Protein AF-A0A966NZ91-F1 (afdb_monomer)

Mean predicted aligned error: 6.49 Å

Secondary structure (DSSP, 8-state):
--STT-SEEEEE---TTSPP-HHHHHHHHSSPEEEEE-TTS-EEEEE--SEEEEE-SSPPP-----HHHHTT--------EEE-TT-TTTTSTTEEE--TTHHHHS--

Structure (mmCIF, N/CA/C/O backbone):
data_AF-A0A966NZ91-F1
#
_entry.id   AF-A0A966NZ91-F1
#
loop_
_atom_site.group_PDB
_atom_site.id
_atom_site.type_symbol
_atom_site.label_atom_id
_atom_site.label_alt_id
_atom_site.label_comp_id
_atom_site.label_asym_id
_atom_site.label_entity_id
_atom_site.label_seq_id
_atom_site.pdbx_PDB_ins_code
_atom_site.Cartn_x
_atom_site.Cartn_y
_atom_site.Cartn_z
_atom_site.occupancy
_atom_site.B_iso_or_equiv
_atom_site.auth_seq_id
_atom_site.auth_comp_id
_atom_site.auth_asym_id
_atom_site.auth_atom_id
_atom_site.pdbx_PDB_model_num
ATOM 1 N N . MET A 1 1 ? -14.776 7.470 5.494 1.00 61.75 1 MET A N 1
ATOM 2 C CA . MET A 1 1 ? -15.164 6.044 5.338 1.00 61.75 1 MET A CA 1
ATOM 3 C C . MET A 1 1 ? -14.437 5.379 4.153 1.00 61.75 1 MET A C 1
ATOM 5 O O . MET A 1 1 ? -15.064 4.718 3.340 1.00 61.75 1 MET A O 1
ATOM 9 N N . SER A 1 2 ? -13.110 5.526 4.030 1.00 75.75 2 SER A N 1
ATOM 10 C CA . SER A 1 2 ? -12.382 5.028 2.841 1.00 75.75 2 SER A CA 1
ATOM 11 C C . SER A 1 2 ? -12.113 3.513 2.877 1.00 75.75 2 SER A C 1
ATOM 13 O O . SER A 1 2 ? -12.121 2.858 1.843 1.00 75.75 2 SER A O 1
ATOM 15 N N . ILE A 1 3 ? -11.950 2.932 4.072 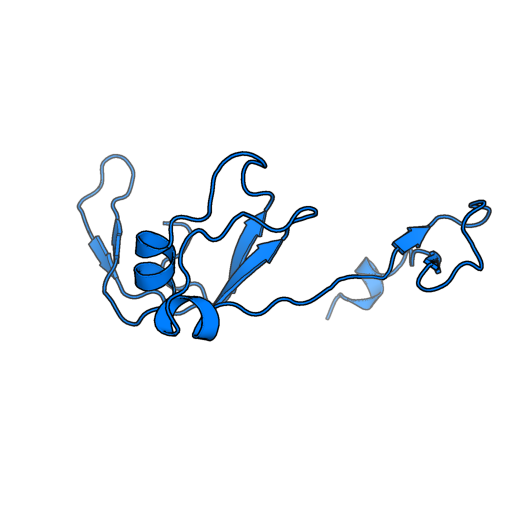1.00 85.88 3 ILE A N 1
ATOM 16 C CA . ILE A 1 3 ? -11.504 1.535 4.252 1.00 85.88 3 ILE A CA 1
ATOM 17 C C . ILE A 1 3 ? -12.606 0.556 4.689 1.00 85.88 3 ILE A C 1
ATOM 19 O O . ILE A 1 3 ? -12.432 -0.659 4.588 1.00 85.88 3 ILE A O 1
ATOM 23 N N . LYS A 1 4 ? -13.748 1.057 5.179 1.00 88.25 4 LYS A N 1
ATOM 24 C CA . LYS A 1 4 ? -14.853 0.210 5.651 1.00 88.25 4 LYS A CA 1
ATOM 25 C C . LYS A 1 4 ? -15.447 -0.565 4.473 1.00 88.25 4 LYS A C 1
ATOM 27 O O . LYS A 1 4 ? -15.751 0.022 3.436 1.00 88.25 4 LYS A O 1
ATOM 32 N N . ASN A 1 5 ? -15.628 -1.874 4.647 1.00 89.38 5 ASN A N 1
ATOM 33 C CA . ASN A 1 5 ? -16.177 -2.785 3.634 1.00 89.38 5 ASN A CA 1
ATOM 34 C C . ASN A 1 5 ? -15.407 -2.790 2.297 1.00 89.38 5 ASN A C 1
ATOM 36 O O . ASN A 1 5 ? -15.980 -3.089 1.249 1.00 89.38 5 ASN A O 1
ATOM 40 N N . LYS A 1 6 ? -14.107 -2.468 2.310 1.00 91.19 6 LYS A N 1
ATOM 41 C CA . LYS A 1 6 ? -13.237 -2.566 1.131 1.00 91.19 6 LYS A CA 1
ATOM 42 C C . LYS A 1 6 ? -12.367 -3.813 1.205 1.00 91.19 6 LYS A C 1
ATOM 44 O O . LYS A 1 6 ? -11.844 -4.146 2.260 1.00 91.19 6 LYS A O 1
ATOM 49 N N . ARG A 1 7 ? -12.197 -4.488 0.063 1.00 92.38 7 ARG A N 1
ATOM 50 C CA . ARG A 1 7 ? -11.329 -5.673 -0.077 1.00 92.38 7 ARG A CA 1
ATOM 51 C C . ARG A 1 7 ? -9.893 -5.322 -0.462 1.00 92.38 7 ARG A C 1
ATOM 53 O O . ARG A 1 7 ? -8.970 -6.038 -0.086 1.00 92.38 7 ARG A O 1
ATOM 60 N N . PHE A 1 8 ? -9.720 -4.216 -1.176 1.00 92.94 8 PHE A N 1
ATOM 61 C CA . PHE A 1 8 ? -8.434 -3.685 -1.599 1.00 92.94 8 PHE A CA 1
ATOM 62 C C . PHE A 1 8 ? -8.290 -2.273 -1.042 1.00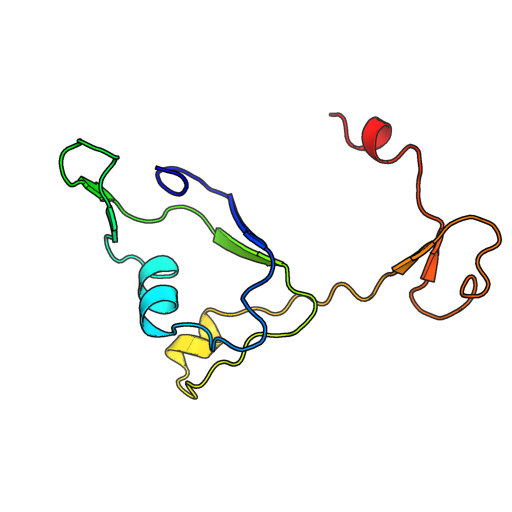 92.94 8 PHE A C 1
ATOM 64 O O . PHE A 1 8 ? -9.150 -1.423 -1.276 1.00 92.94 8 PHE A O 1
ATOM 71 N N . ILE A 1 9 ? -7.238 -2.056 -0.263 1.00 92.44 9 ILE A N 1
ATOM 72 C CA . ILE A 1 9 ? -6.919 -0.776 0.361 1.00 92.44 9 ILE A CA 1
ATOM 73 C C . ILE A 1 9 ? -5.489 -0.466 -0.038 1.00 92.44 9 ILE A C 1
ATOM 75 O O . ILE A 1 9 ? -4.608 -1.292 0.183 1.00 92.44 9 ILE A O 1
ATOM 79 N N . TYR A 1 10 ? -5.254 0.702 -0.618 1.00 91.81 10 TYR A N 1
ATOM 80 C CA . TYR A 1 10 ? -3.915 1.108 -1.006 1.00 91.81 10 TYR A CA 1
ATOM 81 C C . TYR A 1 10 ? -3.529 2.435 -0.366 1.00 91.81 10 TYR A C 1
ATOM 83 O O . TYR A 1 10 ? -4.379 3.257 -0.029 1.00 91.81 10 TYR A O 1
ATOM 91 N N . MET A 1 11 ? -2.226 2.612 -0.212 1.00 88.25 11 MET A N 1
ATOM 92 C CA . MET A 1 11 ? -1.570 3.842 0.201 1.00 88.25 11 MET A CA 1
ATOM 93 C C . MET A 1 11 ? -0.440 4.098 -0.792 1.00 88.25 11 MET A C 1
ATOM 95 O O . MET A 1 11 ? 0.187 3.150 -1.274 1.00 88.25 11 MET A O 1
ATOM 99 N N . GLN A 1 12 ? -0.206 5.360 -1.114 1.00 84.12 12 GLN A N 1
ATOM 100 C CA . GLN A 1 12 ? 0.889 5.785 -1.976 1.00 84.12 12 GLN A CA 1
ATOM 101 C C . GLN A 1 12 ? 1.823 6.654 -1.151 1.00 84.12 12 GLN A C 1
ATOM 103 O O . GLN A 1 12 ? 1.332 7.472 -0.381 1.00 84.12 12 GLN A O 1
ATOM 108 N N . GLU A 1 13 ? 3.125 6.429 -1.322 1.00 75.62 13 GLU A N 1
ATOM 109 C CA . GLU A 1 13 ? 4.194 7.336 -0.895 1.00 75.62 13 GLU A CA 1
ATOM 110 C C . GLU A 1 13 ? 4.103 7.720 0.592 1.00 75.62 13 GLU A C 1
ATOM 112 O O . GLU A 1 13 ? 3.653 8.813 0.928 1.00 75.62 13 GLU A O 1
ATOM 117 N N . PRO A 1 14 ? 4.500 6.819 1.516 1.00 73.19 14 PRO A N 1
ATOM 118 C CA . PRO A 1 14 ? 4.740 7.244 2.891 1.00 73.19 14 PRO A CA 1
ATOM 119 C C . PRO A 1 14 ? 5.816 8.338 2.888 1.00 73.19 14 PRO A C 1
ATOM 121 O O . PRO A 1 14 ? 6.786 8.229 2.139 1.00 73.19 14 PRO A O 1
ATOM 124 N N . ASP A 1 15 ? 5.653 9.367 3.720 1.00 74.38 15 ASP A N 1
ATOM 125 C CA . ASP A 1 15 ? 6.657 10.423 3.856 1.00 74.38 15 ASP A CA 1
ATOM 126 C C . ASP A 1 15 ? 8.035 9.802 4.137 1.00 74.38 15 ASP A C 1
ATOM 128 O O . ASP A 1 15 ? 8.195 9.049 5.099 1.00 74.38 15 ASP A O 1
ATOM 132 N N . ASP A 1 16 ? 9.043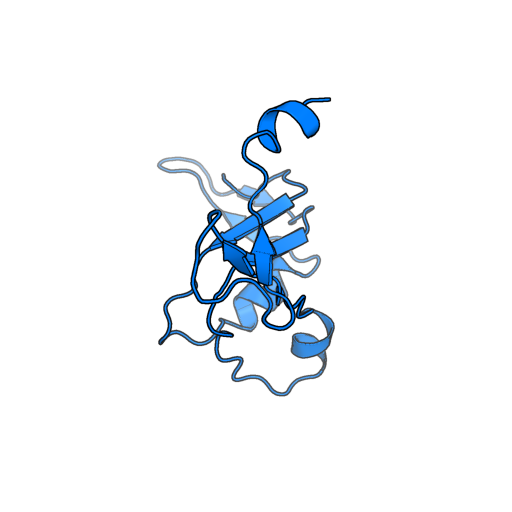 10.139 3.320 1.00 64.88 16 ASP A N 1
ATOM 133 C CA . ASP A 1 16 ? 10.384 9.517 3.335 1.00 64.88 16 ASP A CA 1
ATOM 134 C C . ASP A 1 16 ? 11.085 9.574 4.711 1.00 64.88 16 ASP A C 1
ATOM 136 O O . ASP A 1 16 ? 12.067 8.873 4.957 1.00 64.88 16 ASP A O 1
ATOM 140 N N . ARG A 1 17 ? 10.608 10.433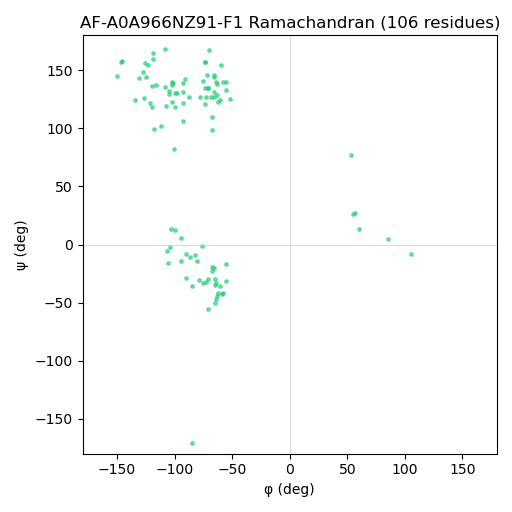 5.619 1.00 69.69 17 ARG A N 1
ATOM 141 C CA . ARG A 1 17 ? 11.177 10.645 6.956 1.00 69.69 17 ARG A CA 1
ATOM 142 C C . ARG A 1 17 ? 10.348 10.059 8.091 1.00 69.69 17 ARG A C 1
ATOM 144 O O . ARG A 1 17 ? 10.805 10.116 9.233 1.00 69.69 17 ARG A O 1
ATOM 151 N N . GLU A 1 18 ? 9.163 9.516 7.821 1.00 78.75 18 GLU A N 1
ATOM 152 C CA . GLU A 1 18 ? 8.317 8.960 8.872 1.00 78.75 18 GLU A CA 1
ATOM 153 C C . GLU A 1 18 ? 8.445 7.428 8.927 1.00 78.75 18 GLU A C 1
ATOM 155 O O . GLU A 1 18 ? 8.124 6.730 7.960 1.00 78.75 18 GLU A O 1
ATOM 160 N N . PRO A 1 19 ? 8.912 6.859 10.054 1.00 83.81 19 PRO A N 1
ATOM 161 C CA . PRO A 1 19 ? 8.908 5.417 10.218 1.00 83.81 19 PRO A CA 1
ATOM 162 C C . PRO A 1 19 ? 7.470 4.895 10.264 1.00 83.81 19 PRO A C 1
ATOM 164 O O . PRO A 1 19 ? 6.572 5.509 10.842 1.00 83.81 19 PRO A O 1
ATOM 167 N N . LEU A 1 20 ? 7.254 3.700 9.719 1.00 86.38 20 LEU A N 1
ATOM 168 C CA . LEU A 1 20 ? 5.942 3.072 9.730 1.00 86.38 20 LEU A CA 1
ATOM 169 C C . LEU A 1 20 ? 5.473 2.852 11.174 1.00 86.38 20 LEU A C 1
ATOM 171 O O . LEU A 1 20 ? 6.119 2.152 11.961 1.00 86.38 20 LEU A O 1
ATOM 175 N N . ASN A 1 21 ? 4.295 3.383 11.506 1.00 87.25 21 ASN A N 1
ATOM 176 C CA . ASN A 1 21 ? 3.689 3.169 12.814 1.00 87.25 21 ASN A CA 1
ATOM 177 C C . ASN A 1 21 ? 3.276 1.695 12.977 1.00 87.25 21 ASN A C 1
ATOM 179 O O . ASN A 1 21 ? 2.219 1.257 12.512 1.00 87.25 21 ASN A O 1
ATOM 183 N N . THR A 1 22 ? 4.123 0.920 13.654 1.00 86.62 22 THR A N 1
ATOM 184 C CA . THR A 1 22 ? 3.943 -0.527 13.824 1.00 86.62 22 THR A CA 1
ATOM 185 C C . THR A 1 22 ? 2.692 -0.875 14.626 1.00 86.62 22 THR A C 1
ATOM 187 O O . THR A 1 22 ? 2.041 -1.873 14.316 1.00 86.62 22 THR A O 1
ATOM 190 N N . SER A 1 23 ? 2.302 -0.048 15.600 1.00 86.00 23 SER A N 1
ATOM 191 C CA . SER A 1 23 ? 1.080 -0.234 16.391 1.00 86.00 23 SER A CA 1
ATOM 192 C C . SER A 1 23 ? -0.170 -0.113 15.523 1.00 86.00 23 SER A C 1
ATOM 194 O O . SER A 1 23 ? -1.001 -1.022 15.512 1.00 86.00 23 SER A O 1
ATOM 196 N N . ARG A 1 24 ? -0.272 0.956 14.722 1.00 86.62 24 ARG A N 1
ATOM 197 C CA . ARG A 1 24 ? -1.386 1.127 13.777 1.00 86.62 24 ARG A CA 1
ATOM 198 C C . ARG A 1 24 ? -1.385 0.030 12.721 1.00 86.62 24 ARG A C 1
ATOM 200 O O . ARG A 1 24 ? -2.428 -0.555 12.455 1.00 86.62 24 ARG A O 1
ATOM 207 N N . MET A 1 25 ? -0.225 -0.306 12.158 1.00 88.06 25 MET A N 1
ATOM 208 C CA . MET A 1 25 ? -0.118 -1.382 11.171 1.00 88.06 25 MET A CA 1
ATOM 209 C C . MET A 1 25 ? -0.605 -2.725 11.735 1.00 88.06 25 MET A C 1
ATOM 211 O O . MET A 1 25 ? -1.361 -3.427 11.062 1.00 88.06 25 MET A O 1
ATOM 215 N N . LYS A 1 26 ? -0.250 -3.070 12.981 1.00 86.50 26 LYS A N 1
ATOM 216 C CA . LYS A 1 26 ? -0.741 -4.283 13.658 1.00 86.50 26 LYS A CA 1
ATOM 217 C C . LYS A 1 26 ? -2.253 -4.261 13.856 1.00 86.50 26 LYS A C 1
ATOM 219 O O . LYS A 1 26 ? -2.876 -5.289 13.607 1.00 86.50 26 LYS A O 1
ATOM 224 N N . GLN A 1 27 ? -2.817 -3.117 14.240 1.00 88.06 27 GLN A N 1
ATOM 225 C CA . GLN A 1 27 ? -4.260 -2.948 14.411 1.00 88.06 27 GLN A CA 1
ATOM 226 C C . GLN A 1 27 ? -5.009 -3.118 13.078 1.00 88.06 27 GLN A C 1
ATOM 228 O O . GLN A 1 27 ? -5.971 -3.873 13.004 1.00 88.06 27 GLN A O 1
ATOM 233 N N . PHE A 1 28 ? -4.541 -2.478 12.001 1.00 87.56 28 PHE A N 1
ATOM 234 C CA . PHE A 1 28 ? -5.202 -2.527 10.689 1.00 87.56 28 PHE A CA 1
ATOM 235 C C . PHE A 1 28 ? -5.048 -3.865 9.957 1.00 87.56 28 PHE A C 1
ATOM 237 O O . PHE A 1 28 ? -5.929 -4.248 9.192 1.00 87.56 28 PHE A O 1
ATOM 244 N N . SER A 1 29 ? -3.922 -4.555 10.147 1.00 87.62 29 SER A N 1
ATOM 245 C CA . SER A 1 29 ? -3.667 -5.877 9.550 1.00 87.62 29 SER A CA 1
ATOM 246 C C . SER A 1 29 ? -4.123 -7.045 10.432 1.00 87.62 29 SER A C 1
ATOM 248 O O . SER A 1 29 ? -4.039 -8.200 10.008 1.00 87.62 29 SER A O 1
ATOM 250 N N . GLY A 1 30 ? -4.532 -6.762 11.669 1.00 83.19 30 GLY A N 1
ATOM 251 C CA . GLY A 1 30 ? -5.097 -7.725 12.605 1.00 83.19 30 GLY A CA 1
ATOM 252 C C . GLY A 1 30 ? -6.599 -7.929 12.408 1.00 83.19 30 GLY A C 1
ATOM 253 O O . GLY A 1 30 ? -7.193 -7.454 11.445 1.00 83.19 30 GLY A O 1
ATOM 254 N N . GLU A 1 31 ? -7.214 -8.640 13.352 1.00 73.00 31 GLU A N 1
ATOM 255 C CA . GLU A 1 31 ? -8.670 -8.859 13.403 1.00 73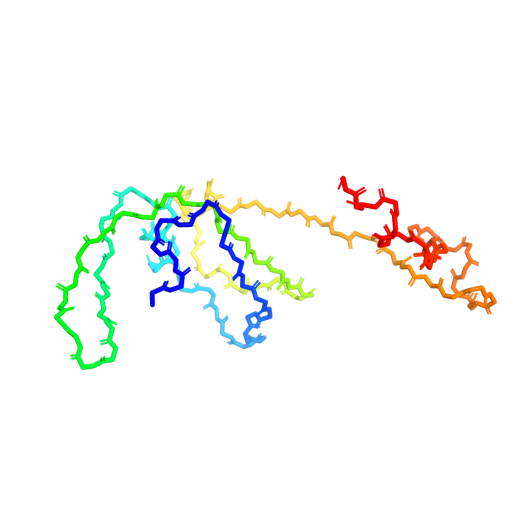.00 31 GLU A CA 1
ATOM 256 C C . GLU A 1 31 ? -9.374 -7.921 14.398 1.00 73.00 31 GLU A C 1
ATOM 258 O O . GLU A 1 31 ? -10.552 -8.113 14.733 1.00 73.00 31 GLU A O 1
ATOM 263 N N . ASP A 1 32 ? -8.643 -6.908 14.865 1.00 82.75 32 ASP A N 1
ATOM 264 C CA . ASP A 1 32 ? -9.115 -5.936 15.835 1.00 82.75 32 ASP A CA 1
ATOM 265 C C . ASP A 1 32 ? -10.143 -4.994 15.199 1.00 82.75 32 ASP A C 1
ATOM 267 O O . ASP A 1 32 ? -10.085 -4.649 14.013 1.00 82.75 32 ASP A O 1
ATOM 271 N N . ALA A 1 33 ? -11.117 -4.571 16.003 1.00 86.50 33 ALA A N 1
ATOM 272 C CA . ALA A 1 33 ? -12.041 -3.530 15.587 1.00 86.50 33 ALA A CA 1
ATOM 273 C C . ALA A 1 33 ? -11.306 -2.184 15.539 1.00 86.50 33 ALA A C 1
ATOM 275 O O . ALA A 1 33 ? -10.579 -1.812 16.463 1.00 86.50 33 ALA A O 1
ATOM 276 N N . VAL A 1 34 ? -11.525 -1.445 14.460 1.00 89.44 34 VAL A N 1
ATOM 277 C CA . VAL A 1 34 ? -11.068 -0.071 14.301 1.00 89.44 34 VAL A CA 1
ATOM 278 C C . VAL A 1 34 ? -12.253 0.849 14.537 1.00 89.44 34 VAL A C 1
ATOM 280 O O . VAL A 1 34 ? -13.363 0.596 14.063 1.00 89.44 34 VAL A O 1
ATOM 283 N N . GLU A 1 35 ? -12.006 1.927 15.268 1.00 90.19 35 GLU A N 1
ATOM 284 C CA . GLU A 1 35 ? -12.983 2.983 15.472 1.00 90.19 35 GLU A CA 1
ATOM 285 C C . GLU A 1 35 ? -12.706 4.124 14.498 1.00 90.19 35 GLU A C 1
ATOM 287 O O . GLU A 1 35 ? -11.574 4.599 14.381 1.00 90.19 35 GLU A O 1
ATOM 292 N N . ALA A 1 36 ? -13.735 4.580 13.797 1.00 90.00 36 ALA A N 1
ATOM 293 C CA . ALA A 1 36 ? -13.649 5.781 12.985 1.00 90.00 36 ALA A CA 1
ATOM 294 C C . ALA A 1 36 ? -14.984 6.517 12.995 1.00 90.00 36 ALA A C 1
ATOM 296 O O . ALA A 1 36 ? -16.037 5.929 13.224 1.00 90.00 36 ALA A O 1
ATOM 297 N N . ARG A 1 37 ? -14.939 7.812 12.692 1.00 90.25 37 ARG A N 1
ATOM 298 C CA . ARG A 1 37 ? -16.135 8.636 12.524 1.00 90.25 37 ARG A CA 1
ATOM 299 C C . ARG A 1 37 ? -16.095 9.373 11.197 1.00 90.25 37 ARG A C 1
ATOM 301 O O . ARG A 1 37 ? -15.022 9.700 10.684 1.00 90.25 37 ARG A O 1
ATOM 308 N N . GLY A 1 38 ? -17.272 9.605 10.633 1.00 86.81 38 GLY A N 1
ATOM 309 C CA . GLY A 1 38 ? -17.427 10.581 9.562 1.00 86.81 38 GLY A CA 1
ATOM 310 C C . GLY A 1 38 ? -17.260 12.004 10.095 1.00 86.81 38 GLY A C 1
ATOM 311 O O . GLY A 1 38 ? -17.265 12.245 11.304 1.00 86.81 38 GLY A O 1
ATOM 312 N N . LEU A 1 39 ? -17.124 12.962 9.182 1.00 89.38 39 LEU A N 1
ATOM 313 C CA . LEU A 1 39 ? -17.224 14.370 9.546 1.00 89.38 39 LEU A CA 1
ATOM 314 C C . LEU A 1 39 ? -18.666 14.648 10.010 1.00 89.38 39 LEU A C 1
ATOM 316 O O . LEU A 1 39 ? -19.601 14.282 9.304 1.00 89.38 39 LEU A O 1
ATOM 320 N N . TYR A 1 40 ? -18.830 15.234 11.201 1.00 89.38 40 TYR A N 1
ATOM 321 C CA . TYR A 1 40 ? -20.132 15.484 11.852 1.00 89.38 40 TYR A CA 1
ATOM 322 C C . TYR A 1 40 ? -21.036 14.248 12.029 1.00 89.38 40 TYR A C 1
ATOM 324 O O . TYR A 1 40 ? -22.253 14.381 12.101 1.00 89.38 40 TYR A O 1
ATOM 332 N N . ALA A 1 41 ? -20.453 13.050 12.100 1.00 90.19 41 ALA A N 1
ATOM 333 C CA . ALA A 1 41 ? -21.192 11.807 12.300 1.00 90.19 41 ALA A CA 1
ATOM 334 C C . ALA A 1 41 ? -20.777 11.101 13.597 1.00 90.19 41 ALA A C 1
ATOM 336 O O . ALA A 1 41 ? -19.675 11.321 14.111 1.00 90.19 41 ALA A O 1
ATOM 337 N N . GLU A 1 42 ? -21.657 10.217 14.066 1.00 91.25 42 GLU A N 1
ATOM 338 C CA . GLU A 1 42 ? -21.413 9.335 15.205 1.00 91.25 42 GLU A CA 1
ATOM 339 C C . GLU A 1 42 ? -20.214 8.410 14.977 1.00 91.25 42 GLU A C 1
ATOM 341 O O . GLU A 1 42 ? -19.826 8.084 13.845 1.00 91.25 42 GLU A O 1
ATOM 346 N N . GLN A 1 43 ? -19.608 7.994 16.085 1.00 92.25 43 GLN A N 1
ATOM 347 C CA . GLN A 1 43 ? -18.490 7.065 16.070 1.00 92.25 43 GLN A CA 1
ATOM 348 C C . GLN A 1 43 ? -18.969 5.652 15.741 1.00 92.25 43 GLN A C 1
ATOM 350 O O . GLN A 1 43 ? -19.936 5.152 16.309 1.00 92.25 43 GLN A O 1
ATOM 355 N N . GLU A 1 44 ? -18.248 4.978 14.851 1.00 91.00 44 GLU A N 1
ATOM 356 C CA . GLU A 1 44 ? -18.546 3.610 14.455 1.00 91.00 44 GLU A CA 1
ATOM 357 C C . GLU A 1 44 ? -17.336 2.695 14.663 1.00 91.00 44 GLU A C 1
ATOM 359 O O . GLU A 1 44 ? -16.186 3.077 14.424 1.00 91.00 44 GLU A O 1
ATOM 364 N N . ARG A 1 45 ? -17.612 1.450 15.068 1.00 91.12 45 ARG A N 1
ATOM 365 C CA . ARG A 1 45 ? -16.632 0.364 15.149 1.00 91.12 45 ARG A CA 1
ATOM 366 C C . ARG A 1 45 ? -16.834 -0.617 14.004 1.00 91.12 45 ARG A C 1
ATOM 368 O O . ARG A 1 45 ? -17.935 -1.122 13.806 1.00 91.12 45 ARG A O 1
ATOM 375 N N . PHE A 1 46 ? -15.768 -0.947 13.285 1.00 90.25 46 PHE A N 1
ATOM 376 C CA . PHE A 1 46 ? -15.802 -1.976 12.245 1.00 90.25 46 PHE A CA 1
ATOM 377 C C . PHE A 1 46 ? -14.471 -2.721 12.152 1.00 90.25 46 PHE A C 1
ATOM 379 O O . PHE A 1 46 ? -13.423 -2.207 12.533 1.00 90.25 46 PHE A O 1
ATOM 386 N N . LYS A 1 47 ? -14.500 -3.943 11.616 1.00 88.88 47 LYS A N 1
ATOM 387 C CA . LYS A 1 47 ? -13.287 -4.715 11.318 1.00 88.88 47 LYS A CA 1
ATOM 388 C C . LYS A 1 47 ? -12.820 -4.449 9.890 1.00 88.88 47 LYS A C 1
ATOM 390 O O . LYS A 1 47 ? -13.638 -4.339 8.973 1.00 88.88 47 LYS A O 1
ATOM 395 N N . VAL A 1 48 ? -11.507 -4.377 9.688 1.00 90.25 48 VAL A N 1
ATOM 396 C CA . VAL A 1 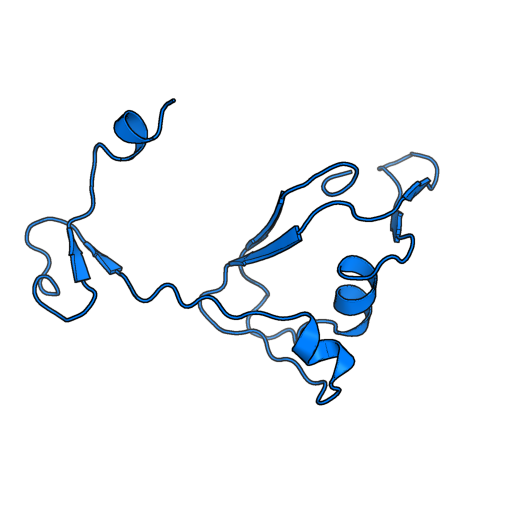48 ? -10.923 -4.258 8.346 1.00 90.25 48 VAL A CA 1
ATOM 397 C C . VAL A 1 48 ? -11.041 -5.605 7.634 1.00 90.25 48 VAL A C 1
ATOM 399 O O . VAL A 1 48 ? -10.540 -6.616 8.111 1.00 90.25 48 VAL A O 1
ATOM 402 N N . SER A 1 49 ? -11.722 -5.631 6.488 1.00 89.38 49 SER A N 1
ATOM 403 C CA . SER A 1 49 ? -11.971 -6.857 5.707 1.00 89.38 49 SER A CA 1
ATOM 404 C C . SER A 1 49 ? -11.098 -6.987 4.453 1.00 89.38 49 SER A C 1
ATOM 406 O O . SER A 1 49 ? -11.199 -7.983 3.725 1.00 89.38 49 SER A O 1
ATOM 408 N N . GLY A 1 50 ? -10.256 -5.986 4.188 1.00 90.00 50 GLY A N 1
ATOM 409 C CA . GLY A 1 50 ? -9.400 -5.897 3.011 1.00 90.00 50 GLY A CA 1
ATOM 410 C C . GLY A 1 50 ? -7.923 -6.116 3.292 1.00 90.00 50 GLY A C 1
ATOM 411 O O . GLY A 1 50 ? -7.476 -6.134 4.437 1.00 90.00 50 GLY A O 1
ATOM 412 N N . LYS A 1 51 ? -7.154 -6.278 2.215 1.00 91.12 51 LYS A N 1
ATOM 413 C CA . LYS A 1 51 ? -5.689 -6.277 2.263 1.00 91.12 51 LYS A CA 1
ATOM 414 C C . LYS A 1 51 ? -5.165 -4.870 2.003 1.00 91.12 51 LYS A C 1
ATOM 416 O O . LYS A 1 51 ? -5.695 -4.164 1.145 1.00 91.12 51 LYS A O 1
ATOM 421 N N . LEU A 1 52 ? -4.144 -4.493 2.769 1.00 91.31 52 LEU A N 1
ATOM 422 C CA . LEU A 1 52 ? -3.456 -3.216 2.647 1.00 91.31 52 LEU A CA 1
ATOM 423 C C . LEU A 1 52 ? -2.255 -3.373 1.715 1.00 91.31 52 LEU A C 1
ATOM 425 O O . LEU A 1 52 ? -1.443 -4.278 1.899 1.00 91.31 52 LEU A O 1
ATOM 429 N N . PHE A 1 53 ? -2.140 -2.466 0.756 1.00 92.44 53 PHE A N 1
ATOM 430 C CA . PHE A 1 53 ? -1.024 -2.350 -0.170 1.00 92.44 53 PHE A CA 1
ATOM 431 C C . PHE A 1 53 ? -0.380 -0.981 0.007 1.00 92.44 53 PHE A C 1
ATOM 433 O O . PHE A 1 53 ? -1.071 0.030 0.111 1.00 92.44 53 PHE A O 1
ATOM 440 N N . MET A 1 54 ? 0.944 -0.945 0.040 1.00 90.25 54 MET A N 1
ATOM 441 C CA . MET A 1 54 ? 1.703 0.296 0.068 1.00 90.25 54 MET A CA 1
ATOM 442 C C . MET A 1 54 ? 2.580 0.331 -1.172 1.00 90.25 54 MET A C 1
ATOM 444 O O . MET A 1 54 ? 3.419 -0.546 -1.364 1.00 90.25 54 MET A O 1
ATOM 448 N N . MET A 1 55 ? 2.348 1.327 -2.015 1.00 91.75 55 MET A N 1
ATOM 449 C CA . MET A 1 55 ? 3.211 1.632 -3.146 1.00 91.75 55 MET A CA 1
ATOM 450 C C . MET A 1 55 ? 4.220 2.676 -2.683 1.00 91.75 55 MET A C 1
ATOM 452 O O . MET A 1 55 ? 3.830 3.736 -2.194 1.00 91.75 55 MET A O 1
ATOM 456 N N . CYS A 1 56 ? 5.504 2.357 -2.792 1.00 88.56 56 CYS A N 1
ATOM 457 C CA . CYS A 1 56 ? 6.586 3.239 -2.380 1.00 88.56 56 CYS A CA 1
ATOM 458 C C . CYS A 1 56 ? 7.818 2.989 -3.254 1.00 88.56 56 CYS A C 1
ATOM 460 O O . CYS A 1 56 ? 8.061 1.855 -3.667 1.00 88.56 56 CYS A O 1
ATOM 462 N N . ASN A 1 57 ? 8.568 4.055 -3.533 1.00 87.06 57 ASN A N 1
ATOM 463 C CA . ASN A 1 57 ? 9.856 3.965 -4.225 1.00 87.06 57 ASN A CA 1
ATOM 464 C C . ASN A 1 57 ? 10.987 3.672 -3.229 1.00 87.06 57 ASN A C 1
ATOM 466 O O . ASN A 1 57 ? 11.896 2.904 -3.527 1.00 87.06 57 ASN A O 1
ATOM 470 N N . ASN A 1 58 ? 10.880 4.240 -2.024 1.00 86.38 58 ASN A N 1
ATOM 471 C CA . ASN A 1 58 ? 11.770 3.985 -0.901 1.00 86.38 58 ASN A CA 1
ATOM 472 C C . ASN A 1 58 ? 11.031 3.167 0.156 1.00 86.38 58 ASN A C 1
ATOM 474 O O . ASN A 1 58 ? 9.885 3.465 0.496 1.00 86.38 58 ASN A O 1
ATOM 478 N N . LEU A 1 59 ? 11.685 2.139 0.696 1.00 87.75 59 LEU A N 1
ATOM 479 C CA . LEU A 1 59 ? 11.092 1.341 1.763 1.00 87.75 59 LEU A CA 1
ATOM 480 C C . LEU A 1 59 ? 10.993 2.182 3.044 1.00 87.75 59 LEU A C 1
ATOM 482 O O . LEU A 1 59 ? 12.016 2.706 3.491 1.00 87.75 59 LEU A O 1
ATOM 486 N N . PRO A 1 60 ? 9.809 2.288 3.674 1.00 87.12 60 PRO A N 1
ATOM 487 C CA . PRO A 1 60 ? 9.679 3.011 4.929 1.00 87.12 60 PRO A CA 1
ATOM 488 C C . PRO A 1 60 ? 10.459 2.297 6.035 1.00 87.12 60 PRO A C 1
ATOM 490 O O . PRO A 1 60 ? 10.474 1.064 6.119 1.00 87.12 60 PRO A O 1
ATOM 493 N N . ALA A 1 61 ? 11.061 3.074 6.932 1.00 87.44 61 ALA A N 1
ATOM 494 C CA . ALA A 1 61 ? 11.743 2.522 8.092 1.00 87.44 61 ALA A CA 1
ATOM 495 C C . ALA A 1 61 ? 10.747 1.792 9.010 1.00 87.44 61 ALA A C 1
ATOM 497 O O . ALA A 1 61 ? 9.723 2.345 9.415 1.00 87.44 61 ALA A O 1
ATOM 498 N N . ILE A 1 62 ? 11.052 0.544 9.373 1.00 88.44 62 ILE A N 1
ATOM 499 C CA . ILE A 1 62 ? 10.290 -0.229 10.359 1.00 88.44 62 ILE A CA 1
ATOM 500 C C . ILE A 1 62 ? 11.183 -0.418 11.583 1.00 88.44 62 ILE A C 1
ATOM 502 O O . ILE A 1 62 ? 12.049 -1.286 11.605 1.00 88.44 62 ILE A O 1
ATOM 506 N N . ASN A 1 63 ? 10.942 0.373 12.628 1.00 85.31 63 ASN A N 1
ATOM 507 C CA . ASN A 1 63 ? 11.787 0.384 13.831 1.00 85.31 63 ASN A CA 1
ATOM 508 C C . ASN A 1 63 ? 11.559 -0.819 14.768 1.00 85.31 63 ASN A C 1
ATOM 510 O O . ASN A 1 63 ? 12.198 -0.914 15.812 1.00 85.31 63 ASN A O 1
ATOM 514 N N . SER A 1 64 ? 10.636 -1.729 14.436 1.00 84.12 64 SER A N 1
ATOM 515 C CA . SER A 1 64 ? 10.359 -2.906 15.262 1.00 84.12 64 SER A CA 1
ATOM 516 C C . SER A 1 64 ? 11.039 -4.160 14.727 1.00 84.12 64 SER A C 1
ATOM 518 O O . SER A 1 64 ? 10.853 -4.538 13.572 1.00 84.12 64 SER A O 1
ATOM 520 N N . MET A 1 65 ? 11.735 -4.875 15.608 1.00 83.00 65 MET A N 1
ATOM 521 C CA . MET A 1 65 ? 12.379 -6.160 15.305 1.00 83.00 65 MET A CA 1
ATOM 522 C C . MET A 1 65 ? 11.500 -7.374 15.653 1.00 83.00 65 MET A C 1
ATOM 524 O O . MET A 1 65 ? 11.936 -8.518 15.548 1.00 83.00 65 MET A O 1
ATOM 528 N N . ASP A 1 66 ? 10.248 -7.165 16.075 1.00 87.56 66 ASP A N 1
ATOM 529 C CA . ASP A 1 66 ? 9.398 -8.263 16.535 1.00 87.56 66 ASP A CA 1
ATOM 530 C C . ASP A 1 66 ? 8.844 -9.127 15.389 1.00 87.56 66 ASP A C 1
ATOM 532 O O . ASP A 1 66 ? 8.375 -8.635 14.359 1.00 87.56 66 ASP A O 1
ATOM 536 N N . ARG A 1 67 ? 8.796 -10.447 15.616 1.00 86.31 67 ARG A N 1
ATOM 537 C CA . ARG A 1 67 ? 8.231 -11.428 14.671 1.00 86.31 67 ARG A CA 1
ATOM 538 C C . ARG A 1 67 ? 6.784 -11.108 14.275 1.00 86.31 67 ARG A C 1
ATOM 540 O O . ARG A 1 67 ? 6.356 -11.424 13.164 1.00 86.31 67 ARG A O 1
ATOM 547 N N . GLY A 1 68 ? 6.015 -10.497 15.176 1.00 85.81 68 GLY A N 1
ATOM 548 C CA . GLY A 1 68 ? 4.632 -10.102 14.931 1.00 85.81 68 GLY A CA 1
ATOM 549 C C . GLY A 1 68 ? 4.499 -9.032 13.846 1.00 85.81 68 GLY A C 1
ATOM 550 O O . GLY A 1 68 ? 3.540 -9.086 13.077 1.00 85.81 68 GLY A O 1
ATOM 551 N N . THR A 1 69 ? 5.447 -8.104 13.752 1.00 87.88 69 THR A N 1
ATOM 552 C CA . THR A 1 69 ? 5.529 -7.087 12.693 1.00 87.88 69 THR A CA 1
ATOM 553 C C . THR A 1 69 ? 5.925 -7.733 11.371 1.00 87.88 69 THR A C 1
ATOM 555 O O . THR A 1 69 ? 5.170 -7.669 10.402 1.00 87.88 69 THR A O 1
ATOM 558 N N . TRP A 1 70 ? 7.050 -8.449 11.340 1.00 90.12 70 TRP A N 1
ATOM 559 C CA . TRP A 1 70 ? 7.610 -8.982 10.094 1.00 90.12 70 TRP A CA 1
ATOM 560 C C . TRP A 1 70 ? 6.730 -10.039 9.418 1.00 90.12 70 TRP A C 1
ATOM 562 O O . TRP A 1 70 ? 6.673 -10.102 8.192 1.00 90.12 70 TRP A O 1
ATOM 572 N N . ARG A 1 71 ? 5.937 -10.812 10.176 1.00 90.62 71 ARG A N 1
ATOM 573 C CA . ARG A 1 71 ? 4.984 -11.761 9.568 1.00 90.62 71 ARG A CA 1
ATOM 574 C C . ARG A 1 71 ? 3.857 -11.083 8.774 1.00 90.62 71 ARG A C 1
ATOM 576 O O . ARG A 1 71 ? 3.253 -11.760 7.943 1.00 90.62 71 ARG A O 1
ATOM 583 N N . ARG A 1 72 ? 3.577 -9.794 9.015 1.00 90.19 72 ARG A N 1
ATOM 584 C CA . ARG A 1 72 ? 2.485 -9.011 8.395 1.00 90.19 72 ARG A CA 1
ATOM 585 C C . ARG A 1 72 ? 2.917 -8.217 7.164 1.00 90.19 72 ARG A C 1
ATOM 587 O O . ARG A 1 72 ? 2.056 -7.765 6.418 1.00 90.19 72 ARG A O 1
ATOM 594 N N . VAL A 1 73 ? 4.220 -8.070 6.943 1.00 90.62 73 VAL A N 1
ATOM 595 C CA . VAL A 1 73 ? 4.777 -7.324 5.811 1.00 90.62 73 VAL A CA 1
ATOM 596 C C . VAL A 1 73 ? 5.242 -8.305 4.737 1.00 90.62 73 VAL A C 1
ATOM 598 O O . VAL A 1 73 ? 5.801 -9.364 5.034 1.00 90.62 73 VAL A O 1
ATOM 601 N N . ARG A 1 74 ? 4.981 -7.973 3.473 1.00 92.44 74 ARG A N 1
ATOM 602 C CA . ARG A 1 74 ? 5.527 -8.663 2.301 1.00 92.44 74 ARG A CA 1
ATOM 603 C C . ARG A 1 74 ? 6.015 -7.607 1.324 1.00 92.44 74 ARG A C 1
ATOM 605 O O . ARG A 1 74 ? 5.244 -6.728 0.953 1.00 92.44 74 ARG A O 1
ATOM 612 N N . LEU A 1 75 ? 7.284 -7.704 0.945 1.00 92.81 75 LEU A N 1
ATOM 613 C CA . LEU A 1 75 ? 7.869 -6.868 -0.091 1.00 92.81 75 LEU A CA 1
ATOM 614 C C . LEU A 1 75 ? 7.634 -7.533 -1.448 1.00 92.81 75 LEU A C 1
ATOM 616 O O . LEU A 1 75 ? 7.954 -8.707 -1.619 1.00 92.81 75 LEU A O 1
ATOM 620 N N . ILE A 1 76 ? 7.065 -6.782 -2.387 1.00 94.31 76 ILE A N 1
ATOM 621 C CA . ILE A 1 76 ? 6.894 -7.191 -3.782 1.00 94.31 76 ILE A CA 1
ATOM 622 C C . ILE A 1 76 ? 7.694 -6.187 -4.618 1.00 94.31 76 ILE A C 1
ATOM 624 O O . ILE A 1 76 ? 7.216 -5.067 -4.806 1.00 94.31 76 ILE A O 1
ATOM 628 N N . PRO A 1 77 ? 8.923 -6.528 -5.044 1.00 93.00 77 PRO A N 1
ATOM 629 C CA . PRO A 1 77 ? 9.748 -5.612 -5.816 1.00 93.00 77 PRO A CA 1
ATOM 630 C C . PRO A 1 77 ? 9.201 -5.483 -7.242 1.00 93.00 77 PRO A C 1
ATOM 632 O O . PRO A 1 77 ? 8.994 -6.476 -7.939 1.00 93.00 77 PRO A O 1
ATOM 635 N N . PHE A 1 78 ? 8.970 -4.245 -7.674 1.00 93.06 78 PHE A N 1
ATOM 636 C CA . PHE A 1 78 ? 8.624 -3.912 -9.055 1.00 93.06 78 PHE A CA 1
ATOM 637 C C . PHE A 1 78 ? 9.880 -3.404 -9.766 1.00 93.06 78 PHE A C 1
ATOM 639 O O . PHE A 1 78 ? 10.118 -2.206 -9.850 1.00 93.06 78 PHE A O 1
ATOM 646 N N . GLU A 1 79 ? 10.711 -4.334 -10.237 1.00 93.19 79 GLU A N 1
ATOM 647 C CA . GLU A 1 79 ? 12.030 -4.021 -10.815 1.00 93.19 79 GLU A CA 1
ATOM 648 C C . GLU A 1 79 ? 11.965 -3.549 -12.275 1.00 93.19 79 GLU A C 1
ATOM 650 O O . GLU A 1 79 ? 12.945 -3.041 -12.813 1.00 93.19 79 GLU A O 1
ATOM 655 N N . SER A 1 80 ? 10.823 -3.744 -12.938 1.00 94.31 80 SER A N 1
ATOM 656 C CA . SER A 1 80 ? 10.649 -3.420 -14.353 1.00 94.31 80 SER A CA 1
ATOM 657 C C . SER A 1 80 ? 10.445 -1.922 -14.580 1.00 94.31 80 SER A C 1
ATOM 659 O O . SER A 1 80 ? 9.520 -1.330 -14.024 1.00 94.31 80 SER A O 1
ATOM 661 N N . LYS A 1 81 ? 11.245 -1.326 -15.469 1.00 93.19 81 LYS A N 1
ATOM 662 C CA . LYS A 1 81 ? 11.077 0.052 -15.949 1.00 93.19 81 LYS A CA 1
ATOM 663 C C . LYS A 1 81 ? 10.506 0.042 -17.364 1.00 93.19 81 LYS A C 1
ATOM 665 O O . LYS A 1 81 ? 11.003 -0.668 -18.233 1.00 93.19 81 LYS A O 1
ATOM 670 N N . PHE A 1 82 ? 9.474 0.845 -17.605 1.00 93.69 82 PHE A N 1
ATOM 671 C CA . PHE A 1 82 ? 8.826 0.941 -18.914 1.00 93.69 82 PHE A CA 1
ATOM 672 C C . PHE A 1 82 ? 9.168 2.271 -19.589 1.00 93.69 82 PHE A C 1
ATOM 674 O O . PHE A 1 82 ? 8.846 3.333 -19.057 1.00 93.69 82 PHE A O 1
ATOM 681 N N . VAL A 1 83 ? 9.806 2.214 -20.758 1.00 94.19 83 VAL A N 1
ATOM 682 C CA . VAL A 1 83 ? 10.351 3.382 -21.469 1.00 94.19 83 VAL A CA 1
ATOM 683 C C . VAL A 1 83 ? 9.717 3.586 -22.846 1.00 94.19 83 VAL A C 1
ATOM 685 O O . VAL A 1 83 ? 9.031 2.714 -23.388 1.00 94.19 83 VAL A O 1
ATOM 688 N N . ASN A 1 84 ? 9.925 4.774 -23.413 1.00 93.25 84 ASN A N 1
ATOM 689 C CA . ASN A 1 84 ? 9.500 5.100 -24.773 1.00 93.25 84 ASN A CA 1
ATOM 690 C C . ASN A 1 84 ? 10.399 4.407 -25.818 1.00 93.25 84 ASN A C 1
ATOM 692 O O . ASN A 1 84 ? 11.564 4.123 -25.537 1.00 93.25 84 ASN A O 1
ATOM 696 N N . PRO A 1 85 ? 9.913 4.198 -27.055 1.0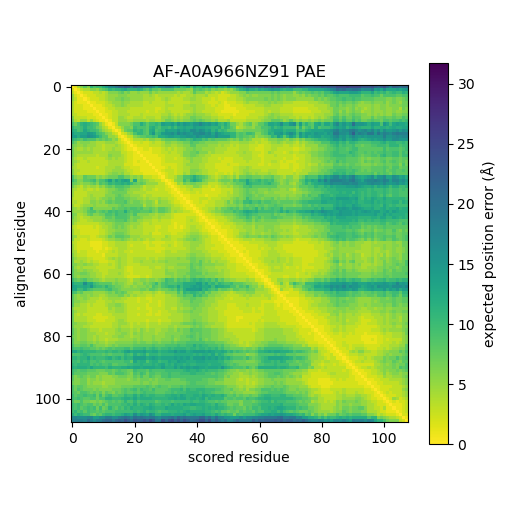0 89.88 85 PRO A N 1
ATOM 697 C CA . PRO A 1 85 ? 10.790 3.857 -28.170 1.00 89.88 85 PRO A CA 1
ATOM 698 C C . PRO A 1 85 ? 11.897 4.909 -28.337 1.00 89.88 85 PRO A C 1
ATOM 700 O O . PRO A 1 85 ? 11.613 6.106 -28.330 1.00 89.88 85 PRO A O 1
ATOM 703 N N . GLY A 1 86 ? 13.146 4.462 -28.487 1.00 88.12 86 GLY A N 1
ATOM 704 C CA . GLY A 1 86 ? 14.312 5.342 -28.640 1.00 88.12 86 GLY A CA 1
ATOM 705 C C . GLY A 1 86 ? 14.928 5.847 -27.330 1.00 88.12 86 GLY A C 1
ATOM 706 O O . GLY A 1 86 ? 15.856 6.653 -27.377 1.00 88.12 86 GLY A O 1
ATOM 707 N N . ASP A 1 87 ? 14.445 5.386 -26.173 1.00 92.06 87 ASP A N 1
ATOM 708 C CA . ASP A 1 87 ? 15.106 5.653 -24.896 1.00 92.06 87 ASP A CA 1
ATOM 709 C C . ASP A 1 87 ? 16.498 4.995 -24.853 1.00 92.06 87 ASP A C 1
ATOM 711 O O . ASP A 1 87 ? 16.682 3.869 -25.318 1.00 92.06 87 ASP A O 1
ATOM 715 N N . LYS A 1 88 ? 17.485 5.699 -24.289 1.00 91.31 88 LYS A N 1
ATOM 716 C CA . LYS A 1 88 ? 18.881 5.238 -24.203 1.00 91.31 88 LYS A CA 1
ATOM 717 C C . LYS A 1 88 ? 19.045 4.038 -23.275 1.00 91.31 88 LYS A C 1
ATOM 719 O O . LYS A 1 88 ? 20.029 3.315 -23.381 1.00 91.31 88 LYS A O 1
ATOM 724 N N . GLU A 1 89 ? 18.109 3.851 -22.351 1.00 88.38 89 GLU A N 1
ATOM 725 C CA . GLU A 1 89 ? 18.119 2.725 -21.420 1.00 88.38 89 GLU A CA 1
ATOM 726 C C . GLU A 1 89 ? 17.537 1.441 -22.026 1.00 88.38 89 GLU A C 1
ATOM 728 O O . GLU A 1 89 ? 17.637 0.366 -21.430 1.00 88.38 89 GLU A O 1
ATOM 733 N N . LEU A 1 90 ? 16.937 1.528 -23.218 1.00 88.38 90 LEU A N 1
ATOM 734 C CA . LEU A 1 90 ? 16.361 0.377 -23.895 1.00 88.38 90 LEU A CA 1
ATOM 735 C C . LEU A 1 90 ? 17.452 -0.661 -24.214 1.00 88.38 90 LEU A C 1
ATOM 737 O O . LEU A 1 90 ? 18.428 -0.362 -24.898 1.00 88.38 90 LEU A O 1
ATOM 741 N N . GLY A 1 91 ? 17.268 -1.889 -23.722 1.00 86.75 91 GLY A N 1
ATOM 742 C CA . GLY A 1 91 ? 18.246 -2.980 -23.831 1.00 86.75 91 GLY A CA 1
ATOM 743 C C . GLY A 1 91 ? 19.000 -3.288 -22.532 1.00 86.75 91 GLY A C 1
ATOM 744 O O . GLY A 1 91 ? 19.693 -4.301 -22.467 1.00 86.75 91 GLY A O 1
ATOM 745 N N . GLN A 1 92 ? 18.844 -2.469 -21.487 1.00 92.56 92 GLN A N 1
ATOM 746 C CA . GLN A 1 92 ? 19.311 -2.809 -20.140 1.00 92.56 92 GLN A CA 1
ATOM 747 C C . GLN A 1 92 ? 18.414 -3.881 -19.482 1.00 92.56 92 GLN A C 1
ATOM 749 O O . GLN A 1 92 ? 17.243 -4.022 -19.856 1.00 92.56 92 GLN A O 1
ATOM 754 N N . PRO A 1 93 ? 18.923 -4.63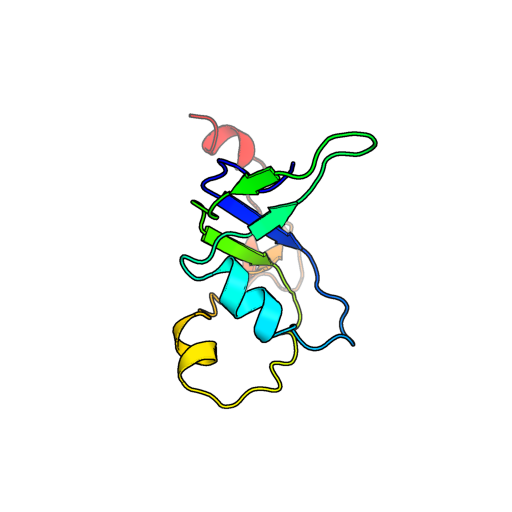7 -18.486 1.00 93.69 93 PRO A N 1
ATOM 755 C CA . PRO A 1 93 ? 18.111 -5.589 -17.730 1.00 93.69 93 PRO A CA 1
ATOM 756 C C . PRO A 1 93 ? 16.879 -4.920 -17.112 1.00 93.69 93 PRO A C 1
ATOM 758 O O . PRO A 1 93 ? 16.966 -3.808 -16.601 1.00 93.69 93 PRO A O 1
ATOM 761 N N . ASN A 1 94 ? 15.738 -5.613 -17.140 1.00 92.62 94 ASN A N 1
ATOM 762 C CA . ASN A 1 94 ? 14.458 -5.142 -16.599 1.00 92.62 94 ASN A CA 1
ATOM 763 C C . ASN A 1 94 ? 13.897 -3.847 -17.234 1.00 92.62 94 ASN A C 1
ATOM 765 O O . ASN A 1 94 ? 12.943 -3.278 -16.701 1.00 92.62 94 ASN A O 1
ATOM 769 N N . VAL A 1 95 ? 14.420 -3.391 -18.379 1.00 95.50 95 VAL A N 1
ATOM 770 C CA . VAL A 1 95 ? 13.873 -2.243 -19.121 1.00 95.50 95 VAL A CA 1
ATOM 771 C C . VAL A 1 95 ? 13.071 -2.725 -20.328 1.00 95.50 95 VAL A C 1
ATOM 773 O O . VAL A 1 95 ? 13.588 -3.410 -21.209 1.00 95.50 95 VAL A O 1
ATOM 776 N N . PHE A 1 96 ? 11.798 -2.340 -20.389 1.00 94.25 96 PHE A N 1
ATOM 777 C CA . PHE A 1 96 ? 10.847 -2.782 -21.408 1.00 94.25 96 PHE A CA 1
ATOM 778 C C . PHE A 1 96 ? 10.193 -1.597 -22.115 1.00 94.25 96 PHE A C 1
ATOM 780 O O . PHE A 1 96 ? 10.084 -0.500 -21.570 1.00 94.25 96 PHE A O 1
ATOM 787 N N . LEU A 1 97 ? 9.703 -1.813 -23.335 1.00 94.31 97 LEU A N 1
ATOM 788 C CA . LEU A 1 97 ? 8.896 -0.806 -24.019 1.00 94.31 97 LEU A CA 1
ATOM 789 C C . LEU A 1 97 ? 7.528 -0.680 -23.349 1.00 94.31 97 LEU A C 1
ATOM 791 O O . LEU A 1 97 ? 6.866 -1.680 -23.065 1.00 94.31 97 LEU A O 1
ATOM 795 N N . LYS A 1 98 ? 7.085 0.560 -23.135 1.00 93.06 98 LYS A N 1
ATOM 796 C CA . LYS A 1 98 ? 5.727 0.832 -22.664 1.00 93.06 98 LYS A CA 1
ATOM 797 C C . LYS A 1 98 ? 4.694 0.368 -23.697 1.00 93.06 98 LYS A C 1
ATOM 799 O O . LYS A 1 98 ? 4.831 0.624 -24.894 1.00 93.06 98 LYS A O 1
ATOM 804 N N . ASP A 1 99 ? 3.617 -0.251 -23.226 1.00 92.00 99 ASP A N 1
ATOM 805 C CA . ASP A 1 99 ? 2.469 -0.587 -24.067 1.00 92.00 99 ASP A CA 1
ATOM 806 C C . ASP A 1 99 ? 1.429 0.541 -24.016 1.00 92.00 99 ASP A C 1
ATOM 808 O O . ASP A 1 99 ? 0.705 0.707 -23.034 1.00 92.00 99 ASP A O 1
ATOM 812 N N . MET A 1 100 ? 1.336 1.316 -25.098 1.00 88.75 100 MET A N 1
ATOM 813 C CA . MET A 1 100 ? 0.383 2.429 -25.216 1.00 88.75 100 MET A CA 1
ATOM 814 C C . MET A 1 100 ? -1.078 1.974 -25.285 1.00 88.75 100 MET A C 1
ATOM 816 O O . MET A 1 100 ? -1.981 2.756 -24.995 1.00 88.75 100 MET A O 1
ATOM 820 N N . ASN A 1 101 ? -1.313 0.709 -25.632 1.00 90.38 101 ASN A N 1
ATOM 821 C CA . ASN A 1 101 ? -2.637 0.111 -25.750 1.00 90.38 101 ASN A CA 1
ATOM 822 C C . ASN A 1 101 ? -2.976 -0.775 -24.542 1.00 90.38 101 ASN A C 1
ATOM 824 O O . ASN A 1 101 ? -3.951 -1.523 -24.576 1.00 90.38 101 ASN A O 1
ATOM 828 N N . LEU A 1 102 ? -2.213 -0.699 -23.447 1.00 88.50 102 LEU A N 1
ATOM 829 C CA . LEU A 1 102 ? -2.460 -1.530 -22.268 1.00 88.50 102 LEU A CA 1
ATOM 830 C C . LEU A 1 102 ? -3.877 -1.324 -21.710 1.00 88.50 102 LEU A C 1
ATOM 832 O O . LEU A 1 102 ? -4.576 -2.284 -21.394 1.00 88.50 102 LEU A O 1
ATOM 836 N N . ASN A 1 103 ? -4.335 -0.072 -21.666 1.00 87.75 103 ASN A N 1
ATOM 837 C CA . ASN A 1 103 ? -5.669 0.271 -21.177 1.00 87.75 103 ASN A CA 1
ATOM 838 C C . ASN A 1 103 ? -6.790 -0.386 -21.991 1.00 87.75 103 ASN A C 1
ATOM 840 O O . ASN A 1 103 ? -7.809 -0.754 -21.414 1.00 87.75 103 ASN A O 1
ATOM 844 N N . SER A 1 104 ? -6.638 -0.534 -23.312 1.00 90.31 104 SER A N 1
ATOM 845 C CA . SER A 1 104 ? -7.650 -1.211 -24.131 1.00 90.31 104 SER A CA 1
ATOM 846 C C . SER A 1 104 ? -7.605 -2.728 -23.955 1.00 90.31 104 SER A C 1
ATOM 848 O O . SER A 1 104 ? -8.659 -3.351 -23.941 1.00 90.31 104 SER A O 1
ATOM 850 N N . LYS A 1 105 ? -6.421 -3.311 -23.733 1.00 89.81 105 LYS A N 1
ATOM 851 C CA . LYS A 1 105 ? -6.242 -4.749 -23.462 1.00 89.81 105 LYS A CA 1
ATOM 852 C C . LYS A 1 105 ? -6.752 -5.191 -22.086 1.00 89.81 105 LYS A C 1
ATOM 854 O O . LYS A 1 105 ? -7.131 -6.344 -21.921 1.00 89.81 105 LYS A O 1
ATOM 859 N N . LEU A 1 106 ? -6.729 -4.297 -21.095 1.00 86.44 106 LEU A N 1
ATOM 860 C CA . LEU A 1 106 ? -7.175 -4.580 -19.724 1.00 86.44 106 LEU A CA 1
ATOM 861 C C . LEU A 1 106 ? -8.678 -4.368 -19.504 1.00 86.44 106 LEU A C 1
ATOM 863 O O . LEU A 1 106 ? -9.196 -4.759 -18.456 1.00 86.44 106 LEU A O 1
ATOM 867 N N . LYS A 1 107 ? -9.386 -3.755 -20.459 1.00 78.00 107 LYS A N 1
ATOM 868 C CA . LYS A 1 107 ? -10.848 -3.686 -20.414 1.00 78.00 107 LYS A CA 1
ATOM 869 C C . LYS A 1 107 ? -11.402 -5.098 -20.614 1.00 78.00 107 LYS A C 1
ATOM 871 O O . LYS A 1 107 ? -11.266 -5.664 -21.693 1.00 78.00 107 LYS A O 1
ATOM 876 N N . ARG A 1 108 ? -11.966 -5.657 -19.542 1.00 60.38 108 ARG A N 1
ATOM 877 C CA . ARG A 1 108 ? -12.838 -6.835 -19.607 1.00 60.38 108 ARG A CA 1
ATOM 878 C C . ARG A 1 108 ? -14.186 -6.471 -20.204 1.00 60.38 108 ARG A C 1
ATOM 880 O O . ARG A 1 108 ? -14.646 -5.340 -19.928 1.00 60.38 108 ARG A O 1
#

Solvent-accessible surface area (backbone atoms only — not comparable to full-atom values): 7169 Å² total; per-residue (Å²): 120,87,57,68,89,27,59,74,42,76,47,72,60,75,60,95,86,53,58,52,59,61,70,60,50,50,46,60,74,38,88,44,73,44,75,52,58,50,89,99,46,72,80,43,77,46,58,59,71,38,50,81,45,77,49,59,95,66,85,68,48,68,90,68,88,49,68,79,57,58,76,75,59,81,89,79,86,82,76,67,44,70,39,62,91,89,44,90,62,65,82,45,88,56,40,41,74,58,67,91,58,47,71,68,71,67,58,125

Sequence (108 aa):
MSIKNKRFIYMQEPDDREPLNTSRMKQFSGEDAVEARGLYAEQERFKVSGKLFMMCNNLPAINSMDRGTWRRVRLIPFESKFVNPGDKELGQPNVFLKDMNLNSKLKR

pLDDT: mean 87.71, std 6.44, range [60.38, 95.5]

Nearest PDB structures (foldseek):
  8iqi-assembly1_A  TM=8.707E-01  e=6.152E-05  Afri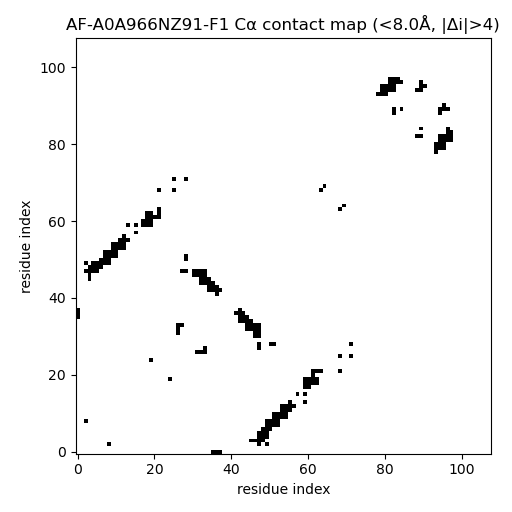can swine fever virus BA71V
  8iqi-assembly1_B  TM=8.730E-01  e=1.347E-04  African swine fever virus BA71V
  8wvz-assembly1_D  TM=8.004E-01  e=6.568E-05  African swine fever virus
  8iqi-assembly1_D  TM=7.904E-01  e=1.037E-04  African swine fever virus BA71V
  8wvz-assembly1_F  TM=8.012E-01  e=5.664E-04  African swine fever virus

Foldseek 3Di:
DQQAPDAEAEDEEDPQPDAPPLVVLLCLLDQHWDWDADDVGDIDTDGGNYQYYYHYPDDHHHPDPDPSSVVSDDDDDPQADEDDPPDPCPPPPNYYHDDPCVVVVPDD

Radius of gyration: 18.87 Å; Cα contacts (8 Å, |Δi|>4): 124; chains: 1; bounding box: 41×27×45 Å